Protein AF-A0A7K1SJ80-F1 (afdb_monomer_lite)

Structure (mmCIF, N/CA/C/O backbone):
data_AF-A0A7K1SJ80-F1
#
_entry.id   AF-A0A7K1SJ80-F1
#
loop_
_atom_site.group_PDB
_atom_site.id
_atom_site.type_symbol
_atom_site.label_atom_id
_atom_site.label_alt_id
_atom_site.label_comp_id
_atom_site.label_asym_id
_atom_site.label_entity_id
_atom_site.label_seq_id
_atom_site.pdbx_PDB_ins_code
_atom_site.Cartn_x
_atom_site.Cartn_y
_atom_site.Cartn_z
_atom_site.occupancy
_atom_site.B_iso_or_equiv
_atom_site.auth_seq_id
_atom_site.auth_comp_id
_atom_site.auth_asym_id
_atom_site.auth_atom_id
_atom_site.pdbx_PDB_model_num
ATOM 1 N N . MET A 1 1 ? 45.745 -11.031 -39.906 1.00 36.19 1 MET A N 1
ATOM 2 C CA . MET A 1 1 ? 45.675 -11.726 -38.604 1.00 36.19 1 MET A CA 1
ATOM 3 C C . MET A 1 1 ? 44.737 -10.929 -37.720 1.00 36.19 1 MET A C 1
ATOM 5 O O . MET A 1 1 ? 45.118 -9.885 -37.210 1.00 36.19 1 MET A O 1
ATOM 9 N N . ASP A 1 2 ? 43.495 -11.395 -37.645 1.00 43.12 2 ASP A N 1
ATOM 10 C CA . ASP A 1 2 ? 42.355 -10.750 -37.001 1.00 43.12 2 ASP A CA 1
ATOM 11 C C . ASP A 1 2 ? 42.356 -10.971 -35.489 1.00 43.12 2 ASP A C 1
ATOM 13 O O . ASP A 1 2 ? 42.090 -12.067 -34.989 1.00 43.12 2 ASP A O 1
ATOM 17 N N . THR A 1 3 ? 42.631 -9.914 -34.730 1.00 47.06 3 THR A N 1
ATOM 18 C CA . THR A 1 3 ? 42.460 -9.927 -33.279 1.00 47.06 3 THR A CA 1
ATOM 19 C C . THR A 1 3 ? 41.056 -9.470 -32.915 1.00 47.06 3 THR A C 1
ATOM 21 O O . THR A 1 3 ? 40.798 -8.291 -32.710 1.00 47.06 3 THR A O 1
ATOM 24 N N . LYS A 1 4 ? 40.192 -10.478 -32.780 1.00 48.25 4 LYS A N 1
ATOM 25 C CA . LYS A 1 4 ? 39.233 -10.640 -31.681 1.00 48.25 4 LYS A CA 1
ATOM 26 C C . LYS A 1 4 ? 38.218 -9.505 -31.518 1.00 48.25 4 LYS A C 1
ATOM 28 O O . LYS A 1 4 ? 38.439 -8.524 -30.815 1.00 48.25 4 LYS A O 1
ATOM 33 N N . PHE A 1 5 ? 37.039 -9.774 -32.077 1.00 47.19 5 PHE A N 1
ATOM 34 C CA . PHE A 1 5 ? 35.742 -9.321 -31.584 1.00 47.19 5 PHE A CA 1
ATOM 35 C C . PHE A 1 5 ? 35.726 -9.322 -30.048 1.00 47.19 5 PHE A C 1
ATOM 37 O O . PHE A 1 5 ? 35.548 -10.359 -29.408 1.00 47.19 5 PHE A O 1
ATOM 44 N N . LEU A 1 6 ? 35.924 -8.146 -29.457 1.00 46.47 6 LEU A N 1
ATOM 45 C CA . LEU A 1 6 ? 35.588 -7.886 -28.068 1.00 46.47 6 LEU A CA 1
ATOM 46 C C . LEU A 1 6 ? 34.066 -7.909 -27.978 1.00 46.47 6 LEU A C 1
ATOM 48 O O . LEU A 1 6 ? 33.388 -6.903 -28.193 1.00 46.47 6 LEU A O 1
ATOM 52 N N . SER A 1 7 ? 33.553 -9.107 -27.715 1.00 43.56 7 SER A N 1
ATOM 53 C CA . SER A 1 7 ? 32.203 -9.381 -27.257 1.00 43.56 7 SER A CA 1
ATOM 54 C C . SER A 1 7 ? 31.825 -8.373 -26.177 1.00 43.56 7 SER A C 1
ATOM 56 O O . SER A 1 7 ? 32.174 -8.525 -25.008 1.00 43.56 7 SER A O 1
ATOM 58 N N . ARG A 1 8 ? 31.083 -7.334 -26.573 1.00 43.12 8 ARG A N 1
ATOM 59 C CA . ARG A 1 8 ? 30.289 -6.505 -25.667 1.00 43.12 8 ARG A CA 1
ATOM 60 C C . ARG A 1 8 ? 29.149 -7.373 -25.138 1.00 43.12 8 ARG A C 1
ATOM 62 O O . ARG A 1 8 ? 28.007 -7.240 -25.566 1.00 43.12 8 ARG A O 1
ATOM 69 N N . GLN A 1 9 ? 29.463 -8.303 -24.240 1.00 47.25 9 GLN A N 1
ATOM 70 C CA . GLN A 1 9 ? 28.449 -8.935 -23.413 1.00 47.25 9 GLN A CA 1
ATOM 71 C C . GLN A 1 9 ? 27.932 -7.865 -22.453 1.00 47.25 9 GLN A C 1
ATOM 73 O O . GLN A 1 9 ? 28.593 -7.467 -21.497 1.00 47.25 9 GLN A O 1
ATOM 78 N N . ARG A 1 10 ? 26.751 -7.344 -22.784 1.00 51.41 10 ARG A N 1
ATOM 79 C CA . ARG A 1 10 ? 25.902 -6.574 -21.879 1.00 51.41 10 ARG A CA 1
ATOM 80 C C . ARG A 1 10 ? 25.696 -7.426 -20.615 1.00 51.41 10 ARG A C 1
ATOM 82 O O . ARG A 1 10 ? 25.361 -8.602 -20.764 1.00 51.41 10 ARG A O 1
ATOM 89 N N . PRO A 1 11 ? 25.927 -6.904 -19.401 1.00 45.97 11 PRO A N 1
ATOM 90 C CA . PRO A 1 11 ? 25.811 -7.722 -18.205 1.00 45.97 11 PRO A CA 1
ATOM 91 C C . PRO A 1 11 ? 24.348 -8.171 -18.004 1.00 45.97 11 PRO A C 1
ATOM 93 O O . PRO A 1 11 ? 23.437 -7.364 -18.196 1.00 45.97 11 PRO A O 1
ATOM 96 N N . PRO A 1 12 ? 24.106 -9.431 -17.596 1.00 52.00 12 PRO A N 1
ATOM 97 C CA . PRO A 1 12 ? 22.770 -9.989 -17.346 1.00 52.00 12 PRO A CA 1
ATOM 98 C C . PRO A 1 12 ? 22.092 -9.455 -16.067 1.00 52.00 12 PRO A C 1
ATOM 100 O O . PRO A 1 12 ? 21.074 -9.987 -15.635 1.00 52.00 12 PRO A O 1
ATOM 103 N N . SER A 1 13 ? 22.635 -8.407 -15.446 1.00 53.59 13 SER A N 1
ATOM 104 C CA . SER A 1 13 ? 22.188 -7.886 -14.152 1.00 53.59 13 SER A CA 1
ATOM 105 C C . SER A 1 13 ? 20.805 -7.228 -14.182 1.00 53.59 13 SER A C 1
ATOM 107 O O . SER A 1 13 ? 20.089 -7.314 -13.193 1.00 53.59 13 SER A O 1
ATOM 109 N N . GLN A 1 14 ? 20.390 -6.634 -15.306 1.00 52.97 14 GLN A N 1
ATOM 110 C CA . GLN A 1 14 ? 19.089 -5.947 -15.396 1.00 52.97 14 GLN A CA 1
ATOM 111 C C . GLN A 1 14 ? 17.897 -6.904 -15.253 1.00 52.97 14 GLN A C 1
ATOM 113 O O . GLN A 1 14 ? 16.938 -6.598 -14.561 1.00 52.97 14 GLN A O 1
ATOM 118 N N . HIS A 1 15 ? 17.992 -8.105 -15.826 1.00 53.81 15 HIS A N 1
ATOM 119 C CA . HIS A 1 15 ? 16.876 -9.054 -15.843 1.00 53.81 15 HIS A CA 1
ATOM 120 C C . HIS A 1 15 ? 16.596 -9.685 -14.464 1.00 53.81 15 HIS A C 1
ATOM 122 O O . HIS A 1 15 ? 15.488 -10.156 -14.203 1.00 53.81 15 HIS A O 1
ATOM 128 N N . LEU A 1 16 ? 17.598 -9.742 -13.579 1.00 56.84 16 LEU A N 1
ATOM 129 C CA . LEU A 1 16 ? 17.408 -10.207 -12.202 1.00 56.84 16 LEU A CA 1
ATOM 130 C C . LEU A 1 16 ? 16.758 -9.119 -11.338 1.00 56.84 16 LEU A C 1
ATOM 132 O O . LEU A 1 16 ? 15.829 -9.438 -10.602 1.00 56.84 16 LEU A O 1
ATOM 136 N N . ASP A 1 17 ? 17.187 -7.864 -11.506 1.00 62.50 17 ASP A N 1
ATOM 137 C CA . ASP A 1 17 ? 16.628 -6.684 -10.826 1.00 62.50 17 ASP A CA 1
ATOM 138 C C . ASP A 1 17 ? 15.137 -6.498 -11.163 1.00 62.50 17 ASP A C 1
ATOM 140 O O . ASP A 1 17 ? 14.291 -6.328 -10.284 1.00 62.50 17 ASP A O 1
ATOM 144 N N . ASP A 1 18 ? 14.786 -6.625 -12.443 1.00 63.72 18 ASP A N 1
ATOM 145 C CA . ASP A 1 18 ? 13.406 -6.454 -12.904 1.00 63.72 18 ASP A CA 1
ATOM 146 C C . ASP A 1 18 ? 12.481 -7.560 -12.362 1.00 63.72 18 ASP A C 1
ATOM 148 O O . ASP A 1 18 ? 11.339 -7.304 -11.976 1.00 63.72 18 ASP A O 1
ATOM 152 N N . ARG A 1 19 ? 12.987 -8.797 -12.254 1.00 71.12 19 ARG A N 1
ATOM 153 C CA . ARG A 1 19 ? 12.223 -9.927 -11.704 1.00 71.12 19 ARG A CA 1
ATOM 154 C C . ARG A 1 19 ? 11.962 -9.769 -10.207 1.00 71.12 19 ARG A C 1
ATOM 156 O O . ARG A 1 19 ? 10.887 -10.152 -9.747 1.00 71.12 19 ARG A O 1
ATOM 163 N N . THR A 1 20 ? 12.916 -9.214 -9.461 1.00 78.00 20 THR A N 1
ATOM 164 C CA . THR A 1 20 ? 12.729 -8.915 -8.035 1.00 78.00 20 THR A CA 1
ATOM 165 C C . THR A 1 20 ? 11.717 -7.796 -7.819 1.00 78.00 20 THR A C 1
ATOM 167 O O . THR A 1 20 ? 10.833 -7.950 -6.986 1.00 78.00 20 THR A O 1
ATOM 170 N N . VAL A 1 21 ? 11.740 -6.742 -8.645 1.00 77.88 21 VAL A N 1
ATOM 171 C CA . VAL A 1 21 ? 10.772 -5.635 -8.547 1.00 77.88 21 VAL A CA 1
ATOM 172 C C . VAL A 1 21 ? 9.335 -6.117 -8.760 1.00 77.88 21 VAL A C 1
ATOM 174 O O . VAL A 1 21 ? 8.440 -5.724 -8.017 1.00 77.88 21 VAL A O 1
ATOM 177 N N . VAL A 1 22 ? 9.100 -6.994 -9.742 1.00 80.62 22 VAL A N 1
ATOM 178 C CA . VAL A 1 22 ? 7.757 -7.546 -9.991 1.00 80.62 22 VAL A CA 1
ATOM 179 C C . VAL A 1 22 ? 7.309 -8.470 -8.857 1.00 80.62 22 VAL A C 1
ATOM 181 O O . VAL A 1 22 ? 6.148 -8.420 -8.458 1.00 80.62 22 VAL A O 1
ATOM 184 N N . ALA A 1 23 ? 8.203 -9.306 -8.323 1.00 84.56 23 ALA A N 1
ATOM 185 C CA . ALA A 1 23 ? 7.870 -10.202 -7.215 1.00 84.56 23 ALA A CA 1
ATOM 186 C C . ALA A 1 23 ? 7.500 -9.425 -5.940 1.00 84.56 23 ALA A C 1
ATOM 188 O O . ALA A 1 23 ? 6.470 -9.715 -5.328 1.00 84.56 23 ALA A O 1
ATOM 189 N N . ASP A 1 24 ? 8.294 -8.410 -5.590 1.00 84.12 24 ASP A N 1
ATOM 190 C CA . ASP A 1 24 ? 8.037 -7.540 -4.441 1.00 84.12 24 ASP A CA 1
ATOM 191 C C . ASP A 1 24 ? 6.727 -6.767 -4.623 1.00 84.12 24 ASP A C 1
ATOM 193 O O . ASP A 1 24 ? 5.917 -6.679 -3.700 1.00 84.12 24 ASP A O 1
ATOM 197 N N . TRP A 1 25 ? 6.466 -6.276 -5.838 1.00 86.75 25 TRP A N 1
ATOM 198 C CA . TRP A 1 25 ? 5.211 -5.608 -6.163 1.00 86.75 25 TRP A CA 1
ATOM 199 C C . TRP A 1 25 ? 3.992 -6.513 -5.947 1.00 86.75 25 TRP A C 1
ATOM 201 O O . TRP A 1 25 ? 3.045 -6.106 -5.273 1.00 86.75 25 TRP A O 1
ATOM 211 N N . VAL A 1 26 ? 4.015 -7.748 -6.466 1.00 87.75 26 VAL A N 1
ATOM 212 C CA . VAL A 1 26 ? 2.906 -8.707 -6.303 1.00 87.75 26 VAL A CA 1
ATOM 213 C C . VAL A 1 26 ? 2.668 -9.023 -4.824 1.00 87.75 26 VAL A C 1
ATOM 215 O O . VAL A 1 26 ? 1.518 -9.047 -4.382 1.00 87.75 26 VAL A O 1
ATOM 218 N N . ALA A 1 27 ? 3.733 -9.231 -4.046 1.00 88.00 27 ALA A N 1
ATOM 219 C CA . ALA A 1 27 ? 3.626 -9.514 -2.615 1.00 88.00 27 ALA A CA 1
ATOM 220 C C . ALA A 1 27 ? 3.026 -8.332 -1.829 1.00 88.00 27 ALA A C 1
ATOM 222 O O . ALA A 1 27 ? 2.116 -8.520 -1.010 1.00 88.00 27 ALA A O 1
ATOM 223 N N . SER A 1 28 ? 3.488 -7.108 -2.104 1.00 85.38 28 SER A N 1
ATOM 224 C CA . SER A 1 28 ? 2.956 -5.901 -1.467 1.00 85.38 28 SER A CA 1
ATOM 225 C C . SER A 1 28 ? 1.512 -5.626 -1.880 1.00 85.38 28 SER A C 1
ATOM 227 O O . SER A 1 28 ? 0.718 -5.221 -1.033 1.00 85.38 28 SER A O 1
ATOM 229 N N . LEU A 1 29 ? 1.138 -5.896 -3.134 1.00 88.56 29 LEU A N 1
ATOM 230 C CA . LEU A 1 29 ? -0.232 -5.726 -3.619 1.00 88.56 29 LEU A CA 1
ATOM 231 C C . LEU A 1 29 ? -1.206 -6.731 -2.988 1.00 88.56 29 LEU A C 1
ATOM 233 O O . LEU A 1 29 ? -2.309 -6.347 -2.607 1.00 88.56 29 LEU A O 1
ATOM 237 N N . ALA A 1 30 ? -0.803 -7.995 -2.834 1.00 89.38 30 ALA A N 1
ATOM 238 C CA . ALA A 1 30 ? -1.625 -9.006 -2.166 1.00 89.38 30 ALA A CA 1
ATOM 239 C C . ALA A 1 30 ? -1.910 -8.611 -0.708 1.00 89.38 30 ALA A C 1
ATOM 241 O O . ALA A 1 30 ? -3.064 -8.529 -0.295 1.00 89.38 30 ALA A O 1
ATOM 242 N N . THR A 1 31 ? -0.858 -8.252 0.034 1.00 88.62 31 THR A N 1
ATOM 243 C CA . THR A 1 31 ? -0.977 -7.786 1.427 1.00 88.62 31 THR A CA 1
ATOM 244 C C . THR A 1 31 ? -1.833 -6.517 1.532 1.00 88.62 31 THR A C 1
ATOM 246 O O . THR A 1 31 ? -2.600 -6.344 2.482 1.00 88.62 31 THR A O 1
ATOM 249 N N . PHE A 1 32 ? -1.723 -5.629 0.542 1.00 89.69 32 PHE A N 1
ATOM 250 C CA . PHE A 1 32 ? -2.509 -4.403 0.466 1.00 89.69 32 PHE A CA 1
ATOM 251 C C . PHE A 1 32 ? -3.992 -4.670 0.273 1.00 89.69 32 PHE A C 1
ATOM 253 O O . PHE A 1 32 ? -4.811 -4.033 0.931 1.00 89.69 32 PHE A O 1
ATOM 260 N N . TYR A 1 33 ? -4.346 -5.616 -0.593 1.00 88.56 33 TYR A N 1
ATOM 261 C CA . TYR A 1 33 ? -5.738 -5.967 -0.839 1.00 88.56 33 TYR A CA 1
ATOM 262 C C . TYR A 1 33 ? -6.421 -6.487 0.431 1.00 88.56 33 TYR A C 1
ATOM 264 O O . TYR A 1 33 ? -7.511 -6.030 0.780 1.00 88.56 33 TYR A O 1
ATOM 272 N N . ASP A 1 34 ? -5.744 -7.370 1.167 1.00 87.12 34 ASP A N 1
ATOM 273 C CA . ASP A 1 34 ? -6.240 -7.886 2.446 1.00 87.12 34 ASP A CA 1
ATOM 274 C C . ASP A 1 34 ? -6.396 -6.762 3.479 1.00 87.12 34 ASP A C 1
ATOM 276 O O . ASP A 1 34 ? -7.443 -6.630 4.117 1.00 87.12 34 ASP A O 1
ATOM 280 N N . SER A 1 35 ? -5.379 -5.903 3.595 1.00 84.81 35 SER A N 1
ATOM 281 C CA . SER A 1 35 ? -5.378 -4.761 4.516 1.00 84.81 35 SER A CA 1
ATOM 282 C C . SER A 1 35 ? -6.497 -3.767 4.196 1.00 84.81 35 SER A C 1
ATOM 284 O O . SER A 1 35 ? -7.166 -3.273 5.101 1.00 84.81 35 SER A O 1
ATOM 286 N N . TYR A 1 36 ? -6.743 -3.500 2.911 1.00 87.62 36 TYR A N 1
ATOM 287 C CA . TYR A 1 36 ? -7.781 -2.578 2.453 1.00 87.62 36 TYR A CA 1
ATOM 288 C C . TYR A 1 36 ? -9.168 -3.047 2.887 1.00 87.62 36 TYR A C 1
ATOM 290 O O . TYR A 1 36 ? -9.944 -2.268 3.442 1.00 87.62 36 TYR A O 1
ATOM 298 N N . HIS A 1 37 ? -9.470 -4.332 2.684 1.00 85.50 37 HIS A N 1
ATOM 299 C CA . HIS A 1 37 ? -10.752 -4.906 3.089 1.00 85.50 37 HIS A CA 1
ATOM 300 C C . HIS A 1 37 ? -10.923 -4.943 4.601 1.00 85.50 37 HIS A C 1
ATOM 302 O O . HIS A 1 37 ? -12.022 -4.689 5.085 1.00 85.50 37 HIS A O 1
ATOM 308 N N . GLN A 1 38 ? -9.853 -5.195 5.356 1.00 83.38 38 GLN A N 1
ATOM 309 C CA . GLN A 1 38 ? -9.900 -5.141 6.818 1.00 83.38 38 GLN A CA 1
ATOM 310 C C . GLN A 1 38 ? -10.167 -3.717 7.321 1.00 83.38 38 GLN A C 1
ATOM 312 O O . GLN A 1 38 ? -11.076 -3.522 8.125 1.00 83.38 38 GLN A O 1
ATOM 317 N N . VAL A 1 39 ? -9.467 -2.705 6.790 1.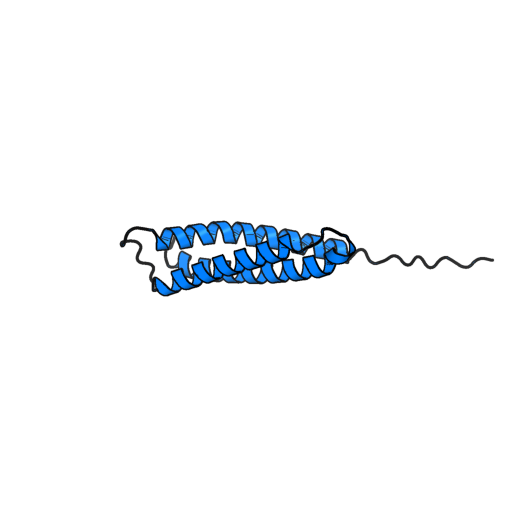00 84.75 39 VAL A N 1
ATOM 318 C CA . VAL A 1 39 ? -9.728 -1.289 7.112 1.00 84.75 39 VAL A CA 1
ATOM 319 C C . VAL A 1 39 ? -11.160 -0.898 6.731 1.00 84.75 39 VAL A C 1
ATOM 321 O O . VAL A 1 39 ? -11.860 -0.253 7.513 1.00 84.75 39 VAL A O 1
ATOM 324 N N . ALA A 1 40 ? -11.635 -1.315 5.554 1.00 84.56 40 ALA A N 1
ATOM 325 C CA . ALA A 1 40 ? -13.002 -1.056 5.118 1.00 84.56 40 ALA A CA 1
ATOM 326 C C . ALA A 1 40 ? -14.033 -1.743 6.026 1.00 84.56 40 ALA A C 1
ATOM 328 O O . ALA A 1 40 ? -15.039 -1.125 6.366 1.00 84.56 40 ALA A O 1
ATOM 329 N N . ALA A 1 41 ? -13.793 -2.983 6.449 1.00 82.00 41 ALA A N 1
ATOM 330 C CA . ALA A 1 41 ? -14.667 -3.698 7.373 1.00 82.00 41 ALA A CA 1
ATOM 331 C C . ALA A 1 41 ? -14.707 -3.027 8.752 1.00 82.00 41 ALA A C 1
ATOM 333 O O . ALA A 1 41 ? -15.788 -2.888 9.314 1.00 82.00 41 ALA A O 1
ATOM 334 N N . CYS A 1 42 ? -13.577 -2.533 9.269 1.00 78.62 42 CYS A N 1
ATOM 335 C CA . CYS A 1 42 ? -13.540 -1.775 10.523 1.00 78.62 42 CYS A CA 1
ATOM 336 C C . CYS A 1 42 ? -14.332 -0.462 10.444 1.00 78.62 42 CYS A C 1
ATOM 338 O O . CYS A 1 42 ? -14.977 -0.086 11.416 1.00 78.62 42 CYS A O 1
ATOM 340 N N . LEU A 1 43 ? -14.319 0.220 9.295 1.00 79.62 43 LEU A N 1
ATOM 341 C CA . LEU A 1 43 ? -15.076 1.461 9.094 1.00 79.62 43 LEU A CA 1
ATOM 342 C C . LEU A 1 43 ? -16.586 1.241 8.894 1.00 79.62 43 LEU A C 1
ATOM 344 O O . LEU A 1 43 ? -17.364 2.142 9.196 1.00 79.62 43 LEU A O 1
ATOM 348 N N . HIS A 1 44 ? -17.004 0.085 8.366 1.00 76.31 44 HIS A N 1
ATOM 349 C CA . HIS A 1 44 ? -18.423 -0.247 8.150 1.00 76.31 44 HIS A CA 1
ATOM 350 C C . HIS A 1 44 ? -19.024 -1.154 9.239 1.00 76.31 44 HIS A C 1
ATOM 352 O O . HIS A 1 44 ? -20.232 -1.385 9.235 1.00 76.31 44 HIS A O 1
ATOM 358 N N . GLY A 1 45 ? -18.198 -1.711 10.127 1.00 65.81 45 GLY A N 1
ATOM 359 C CA . GLY A 1 45 ? -18.610 -2.620 11.192 1.00 65.81 45 GLY A CA 1
ATOM 360 C C . GLY A 1 45 ? -19.416 -1.930 12.293 1.00 65.81 45 GLY A C 1
ATOM 361 O O . GLY A 1 45 ? -19.317 -0.723 12.501 1.00 65.81 45 GLY A O 1
ATOM 362 N N . GLU A 1 46 ? -20.229 -2.719 13.000 1.00 53.25 46 GLU A N 1
ATOM 363 C CA . GLU A 1 46 ? -21.068 -2.255 14.109 1.00 53.25 46 GLU A CA 1
ATOM 364 C C . GLU A 1 46 ? -20.261 -1.532 15.210 1.00 53.25 46 GLU A C 1
ATOM 366 O O . GLU A 1 46 ? -19.095 -1.871 15.435 1.00 53.25 46 GLU A O 1
ATOM 371 N N . PRO A 1 47 ? -20.883 -0.589 15.954 1.00 47.72 47 PRO A N 1
ATOM 372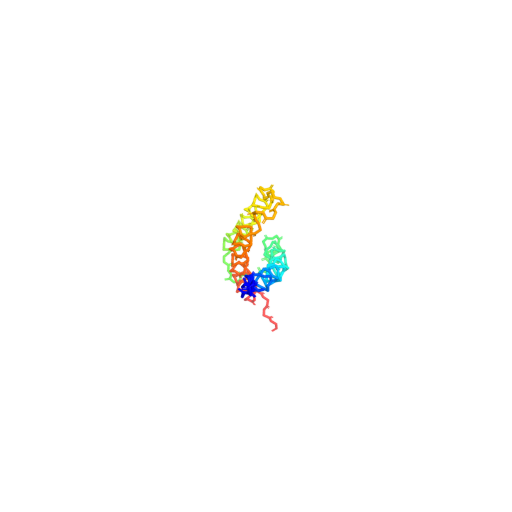 C CA . PRO A 1 47 ? -20.240 0.308 16.932 1.00 47.72 47 PRO A CA 1
ATOM 373 C C . PRO A 1 47 ? -19.633 -0.372 18.185 1.00 47.72 47 PRO A C 1
ATOM 375 O O . PRO A 1 47 ? -19.469 0.265 19.222 1.00 47.72 47 PRO A O 1
ATOM 378 N N . GLY A 1 48 ? -19.301 -1.664 18.117 1.00 50.06 48 GLY A N 1
ATOM 379 C CA . GLY A 1 48 ? -18.692 -2.454 19.189 1.00 50.06 48 GLY A CA 1
ATOM 380 C C . GLY A 1 48 ? -17.241 -2.875 18.941 1.00 50.06 48 GLY A C 1
ATOM 381 O O . GLY A 1 48 ? -16.576 -3.294 19.889 1.00 50.06 48 GLY A O 1
ATOM 382 N N . ILE A 1 49 ? -16.716 -2.746 17.716 1.00 55.12 49 ILE A N 1
ATOM 383 C CA . ILE A 1 49 ? -15.278 -2.917 17.475 1.00 55.12 49 ILE A CA 1
ATOM 384 C C . ILE A 1 49 ? -14.615 -1.594 17.854 1.00 55.12 49 ILE A C 1
ATOM 386 O O . ILE A 1 49 ? -14.450 -0.700 17.027 1.00 55.12 49 ILE A O 1
ATOM 390 N N . ASN A 1 50 ? -14.292 -1.456 19.141 1.00 52.69 50 ASN A N 1
ATOM 391 C CA . ASN A 1 50 ? -13.460 -0.376 19.662 1.00 52.69 50 ASN A CA 1
ATOM 392 C C . ASN A 1 50 ? -12.057 -0.530 19.065 1.00 52.69 50 ASN A C 1
ATOM 394 O O . ASN A 1 50 ? -11.135 -1.058 19.680 1.00 52.69 50 ASN A O 1
ATOM 398 N N . SER A 1 51 ? -11.918 -0.063 17.828 1.00 56.12 51 SER A N 1
ATOM 399 C CA . SER A 1 51 ? -10.678 0.484 17.320 1.00 56.12 51 SER A CA 1
ATOM 400 C C . SER A 1 51 ? -10.159 1.408 18.395 1.00 56.12 51 SER A C 1
ATOM 402 O O . SER A 1 51 ? -10.713 2.480 18.601 1.00 56.12 51 SER A O 1
ATOM 404 N N . GLY A 1 52 ? -9.106 1.003 19.106 1.00 59.72 52 GLY A N 1
ATOM 405 C CA . GLY A 1 52 ? -8.393 1.889 20.029 1.00 59.72 52 GLY A CA 1
ATOM 406 C C . GLY A 1 52 ? -7.888 3.173 19.350 1.00 59.72 52 GLY A C 1
ATOM 407 O O . GLY A 1 52 ? -7.352 4.050 20.021 1.00 59.72 52 GLY A O 1
ATOM 408 N N . TYR A 1 53 ? -8.082 3.296 18.032 1.00 63.66 53 TYR A N 1
ATOM 409 C CA . TYR A 1 53 ? -7.796 4.448 17.204 1.00 63.66 53 TYR A CA 1
ATOM 410 C C . TYR A 1 53 ? -9.045 5.250 16.821 1.00 63.66 53 TYR A C 1
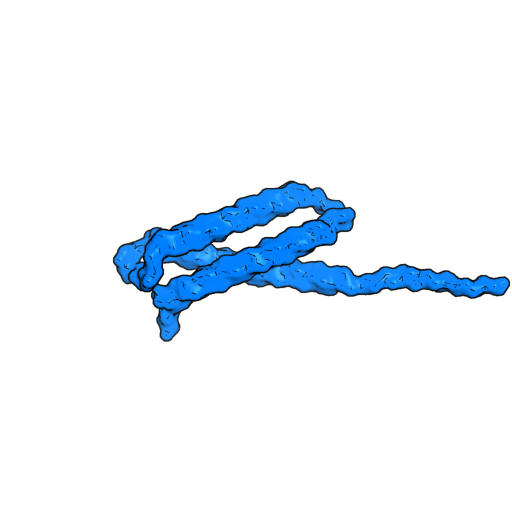ATOM 412 O O . TYR A 1 53 ? -10.097 4.664 16.539 1.00 63.66 53 TYR A O 1
ATOM 420 N N . PRO A 1 54 ? -8.910 6.586 16.709 1.00 71.19 54 PRO A N 1
ATOM 421 C CA . PRO A 1 54 ? -9.967 7.444 16.196 1.00 71.19 54 PRO A CA 1
ATOM 422 C C . PRO A 1 54 ? -10.419 6.979 14.800 1.00 71.19 54 PRO A C 1
ATOM 424 O O . PRO A 1 54 ? -9.559 6.691 13.955 1.00 71.19 54 PRO A O 1
ATOM 427 N N . PRO A 1 55 ? -11.733 6.905 14.520 1.00 73.88 55 PRO A N 1
ATOM 428 C CA . PRO A 1 55 ? -12.254 6.524 13.205 1.00 73.88 55 PRO A CA 1
ATOM 429 C C . PRO A 1 55 ? -11.720 7.422 12.077 1.00 73.88 55 PRO A C 1
ATOM 431 O O . PRO A 1 55 ? -11.570 6.972 10.941 1.00 73.88 55 PRO A O 1
ATOM 434 N N . GLU A 1 56 ? -11.340 8.661 12.392 1.00 82.31 56 GLU A N 1
ATOM 435 C CA . GLU A 1 56 ? -10.683 9.597 11.481 1.00 82.31 56 GLU A CA 1
ATOM 436 C C . GLU A 1 56 ? -9.338 9.063 10.966 1.00 82.31 56 GLU A C 1
ATOM 438 O O . GLU A 1 56 ? -9.005 9.264 9.799 1.00 82.31 56 GLU A O 1
ATOM 443 N N . THR A 1 57 ? -8.578 8.345 11.799 1.00 83.62 57 THR A N 1
ATOM 444 C CA . THR A 1 57 ? -7.276 7.768 11.427 1.00 83.62 57 THR A CA 1
ATOM 445 C C . THR A 1 57 ? -7.447 6.620 10.435 1.00 83.62 57 THR A C 1
ATOM 447 O O . THR A 1 57 ? -6.748 6.568 9.423 1.00 83.62 57 THR A O 1
ATOM 450 N N . LEU A 1 58 ? -8.411 5.726 10.677 1.00 83.75 58 LEU A N 1
ATOM 451 C CA . LEU A 1 58 ? -8.739 4.642 9.745 1.00 83.75 58 LEU A CA 1
ATOM 452 C C . LEU A 1 58 ? -9.306 5.187 8.429 1.00 83.75 58 LEU A C 1
ATOM 454 O O . LEU A 1 58 ? -8.973 4.689 7.354 1.00 83.75 58 LEU A O 1
ATOM 458 N N . MET A 1 59 ? -10.114 6.248 8.494 1.00 86.69 59 MET A N 1
ATOM 459 C CA . MET A 1 59 ? -10.651 6.914 7.310 1.00 86.69 59 MET A CA 1
ATOM 460 C C . MET A 1 59 ? -9.549 7.606 6.493 1.00 86.69 59 MET A C 1
ATOM 462 O O . MET A 1 59 ? -9.528 7.479 5.269 1.00 86.69 59 MET A O 1
ATOM 466 N N . ALA A 1 60 ? -8.593 8.273 7.146 1.00 89.25 60 ALA A N 1
ATOM 467 C CA . ALA A 1 60 ? -7.430 8.871 6.489 1.00 89.25 60 ALA A CA 1
ATOM 468 C C . ALA A 1 60 ? -6.524 7.817 5.828 1.00 89.25 60 ALA A C 1
ATOM 470 O O . ALA A 1 60 ? -6.053 8.022 4.703 1.00 89.25 60 ALA A O 1
ATOM 471 N N . LEU A 1 61 ? -6.319 6.672 6.490 1.00 89.19 61 LEU A N 1
ATOM 472 C CA . LEU A 1 61 ? -5.596 5.544 5.906 1.00 89.19 61 LEU A CA 1
ATOM 473 C C . LEU A 1 61 ? -6.328 5.014 4.669 1.00 89.19 61 LEU A C 1
ATOM 475 O O . LEU A 1 61 ? -5.717 4.901 3.609 1.00 89.19 61 LEU A O 1
ATOM 479 N N . ARG A 1 62 ? -7.641 4.769 4.761 1.00 89.12 62 ARG A N 1
ATOM 480 C CA . ARG A 1 62 ? -8.452 4.320 3.620 1.00 89.12 62 ARG A CA 1
ATOM 481 C C . ARG A 1 62 ? -8.353 5.277 2.432 1.00 89.12 62 ARG A C 1
ATOM 483 O O . ARG A 1 62 ? -8.122 4.825 1.317 1.00 89.12 62 ARG A O 1
ATOM 490 N N . MET A 1 63 ? -8.474 6.582 2.665 1.00 91.31 63 MET A N 1
ATOM 491 C CA . MET A 1 63 ? -8.336 7.600 1.614 1.00 91.31 63 MET A CA 1
ATOM 492 C C . MET A 1 63 ? -6.955 7.546 0.946 1.00 91.31 63 MET A C 1
ATOM 494 O O . MET A 1 63 ? -6.846 7.673 -0.271 1.00 91.31 63 MET A O 1
ATOM 498 N N . SER A 1 64 ? -5.899 7.321 1.733 1.00 91.62 64 SER A N 1
ATOM 499 C CA . SER A 1 64 ? -4.528 7.193 1.222 1.00 91.62 64 SER A CA 1
ATOM 500 C C . SER A 1 64 ? -4.340 5.913 0.398 1.00 91.62 64 SER A C 1
ATOM 502 O O . SER A 1 64 ? -3.691 5.942 -0.645 1.00 91.62 64 SER A O 1
ATOM 504 N N . MET A 1 65 ? -4.959 4.806 0.820 1.00 91.00 65 MET A N 1
ATOM 505 C CA . MET A 1 65 ? -5.004 3.553 0.058 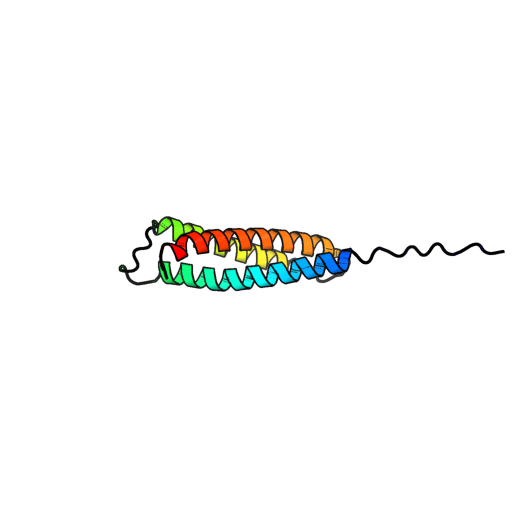1.00 91.00 65 MET A CA 1
ATOM 506 C C . MET A 1 65 ? -5.748 3.723 -1.276 1.00 91.00 65 MET A C 1
ATOM 508 O O . MET A 1 65 ? -5.257 3.288 -2.316 1.00 91.00 65 MET A O 1
ATOM 512 N N . GLU A 1 66 ? -6.899 4.397 -1.279 1.00 91.81 66 GLU A N 1
ATOM 513 C CA . GLU A 1 66 ? -7.667 4.669 -2.503 1.00 91.81 66 GLU A CA 1
ATOM 514 C C . GLU A 1 66 ? -6.907 5.590 -3.468 1.00 91.81 66 GLU A C 1
ATOM 516 O O . GLU A 1 66 ? -6.899 5.343 -4.676 1.00 91.81 66 GLU A O 1
ATOM 521 N N . ALA A 1 67 ? -6.215 6.608 -2.950 1.00 92.00 67 ALA A N 1
ATOM 522 C CA . ALA A 1 67 ? -5.385 7.499 -3.757 1.00 92.00 67 ALA A CA 1
ATOM 523 C C . ALA A 1 67 ? -4.216 6.757 -4.429 1.00 92.00 67 ALA A C 1
ATOM 525 O O . ALA A 1 67 ? -3.977 6.947 -5.623 1.00 92.00 67 ALA A O 1
ATOM 526 N N . GLU A 1 68 ? -3.519 5.880 -3.700 1.00 91.44 68 GLU A N 1
ATOM 527 C CA . GLU A 1 68 ? -2.422 5.084 -4.266 1.00 91.44 68 GLU A CA 1
ATOM 528 C C . GLU A 1 68 ? -2.926 4.133 -5.363 1.00 91.44 68 GLU A C 1
ATOM 530 O O . GLU A 1 68 ? -2.306 4.042 -6.421 1.00 91.44 68 GLU A O 1
ATOM 535 N N . LEU A 1 69 ? -4.089 3.493 -5.175 1.00 89.12 69 LEU A N 1
ATOM 536 C CA . LEU A 1 69 ? -4.714 2.675 -6.222 1.00 89.12 69 LEU A CA 1
ATOM 537 C C . LEU A 1 69 ? -5.023 3.490 -7.482 1.00 89.12 69 LEU A C 1
ATOM 539 O O . LEU A 1 69 ? -4.742 3.038 -8.591 1.00 89.12 69 LEU A O 1
ATOM 543 N N . GLN A 1 70 ? -5.583 4.693 -7.331 1.0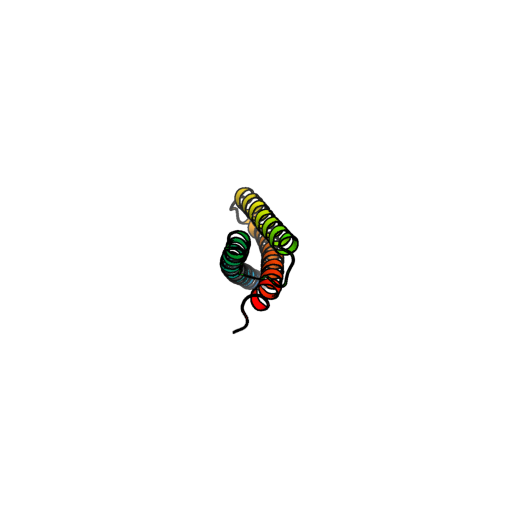0 90.06 70 GLN A N 1
ATOM 544 C CA . GLN A 1 70 ? -5.880 5.565 -8.470 1.00 90.06 70 GLN A CA 1
ATOM 545 C C . GLN A 1 70 ? -4.616 5.963 -9.236 1.00 90.06 70 GLN A C 1
ATOM 547 O O . GLN A 1 70 ? -4.621 5.933 -10.468 1.00 90.06 70 GLN A O 1
ATOM 552 N N . LEU A 1 71 ? -3.539 6.311 -8.528 1.00 88.38 71 LEU A N 1
ATOM 553 C CA . LEU A 1 71 ? -2.249 6.624 -9.147 1.00 88.38 71 LEU A CA 1
ATOM 554 C C . LEU A 1 71 ? -1.690 5.413 -9.896 1.00 88.38 71 LEU A C 1
ATOM 556 O O . LEU A 1 71 ? -1.287 5.541 -11.049 1.00 88.38 71 LEU A O 1
ATOM 560 N N . LEU A 1 72 ? -1.749 4.235 -9.277 1.00 87.19 72 LEU A N 1
ATOM 561 C CA . LEU A 1 72 ? -1.272 2.987 -9.860 1.00 87.19 72 LEU A CA 1
ATOM 562 C C . LEU A 1 72 ? -2.038 2.638 -11.148 1.00 87.19 72 LEU A C 1
ATOM 564 O O . LEU A 1 72 ? -1.416 2.314 -12.158 1.00 87.19 72 LEU A O 1
ATOM 568 N N . PHE A 1 73 ? -3.368 2.781 -11.170 1.00 85.19 73 PHE A N 1
ATOM 569 C CA . PHE A 1 73 ? -4.156 2.601 -12.396 1.00 85.19 73 PHE A CA 1
ATOM 570 C C . PHE A 1 73 ? -3.788 3.613 -13.483 1.00 85.19 73 PHE A C 1
ATOM 572 O O . PHE A 1 73 ? -3.587 3.224 -14.631 1.00 85.19 73 PHE A O 1
ATOM 579 N N . GLN A 1 74 ? -3.641 4.895 -13.132 1.00 85.81 74 GLN A N 1
ATOM 580 C CA . GLN A 1 74 ? -3.245 5.924 -14.098 1.00 85.81 74 GLN A CA 1
ATOM 581 C C . GLN A 1 74 ? -1.860 5.660 -14.696 1.00 85.81 74 GLN A C 1
ATOM 583 O O . GLN A 1 74 ? -1.655 5.882 -15.891 1.00 85.81 74 GLN A O 1
ATOM 588 N N . ASP A 1 75 ? -0.907 5.206 -13.884 1.00 83.81 75 ASP A N 1
ATOM 589 C CA . ASP A 1 75 ? 0.452 4.925 -14.334 1.00 83.81 75 ASP A CA 1
ATOM 590 C C . ASP A 1 75 ? 0.552 3.633 -15.156 1.00 83.81 75 ASP A C 1
ATOM 592 O O . ASP A 1 75 ? 1.362 3.579 -16.086 1.00 83.81 75 ASP A O 1
ATOM 596 N N . MET A 1 76 ? -0.296 2.634 -14.885 1.00 78.62 76 MET A N 1
ATOM 597 C CA . MET A 1 76 ? -0.393 1.420 -15.703 1.00 78.62 76 MET A CA 1
ATOM 598 C C . MET A 1 76 ? -1.089 1.676 -17.048 1.00 78.62 76 MET A C 1
ATOM 600 O O . MET A 1 76 ? -0.563 1.255 -18.078 1.00 78.62 76 MET A O 1
ATOM 604 N N . ASP A 1 77 ? -2.200 2.422 -17.072 1.00 76.75 77 ASP A N 1
ATOM 605 C CA . ASP A 1 77 ? -2.935 2.744 -18.310 1.00 76.75 77 ASP A CA 1
ATOM 606 C C . ASP A 1 77 ? -2.121 3.624 -19.269 1.00 76.75 77 ASP A C 1
ATOM 608 O O . ASP A 1 77 ? -2.267 3.549 -20.490 1.00 76.75 77 ASP A O 1
ATOM 612 N N . ARG A 1 78 ? -1.238 4.473 -18.731 1.00 69.69 78 ARG A N 1
ATOM 613 C CA . ARG A 1 78 ? -0.397 5.385 -19.523 1.00 69.69 78 ARG A CA 1
ATOM 614 C C . ARG A 1 78 ? 0.909 4.761 -20.009 1.00 69.69 78 ARG A C 1
ATOM 616 O O . ARG A 1 78 ? 1.667 5.451 -20.690 1.00 69.69 78 ARG A O 1
ATOM 623 N N . SER A 1 79 ? 1.207 3.507 -19.665 1.00 62.56 79 SER A N 1
ATOM 624 C CA . SER A 1 79 ? 2.468 2.864 -20.040 1.00 62.56 79 SER A CA 1
ATOM 625 C C . SER A 1 79 ? 2.351 2.156 -21.402 1.00 62.56 79 SER A C 1
ATOM 627 O O . SER A 1 79 ? 1.741 1.083 -21.491 1.00 62.56 79 SER A O 1
ATOM 629 N N . PRO A 1 80 ? 2.926 2.698 -22.498 1.00 58.97 80 PRO A N 1
ATOM 630 C CA . PRO A 1 80 ? 3.010 1.956 -23.749 1.00 58.97 80 PRO A CA 1
ATOM 631 C C . PRO A 1 80 ? 3.898 0.728 -23.526 1.00 58.97 80 PRO A C 1
ATOM 633 O O . PRO A 1 80 ? 5.062 0.867 -23.153 1.00 58.97 80 PRO A O 1
ATOM 636 N N . HIS A 1 81 ? 3.357 -0.469 -23.772 1.00 60.38 81 HIS A N 1
ATOM 637 C CA . HIS A 1 81 ? 4.006 -1.774 -23.560 1.00 60.38 81 HIS A CA 1
ATOM 638 C C . HIS A 1 81 ? 5.123 -2.052 -24.587 1.00 60.38 81 HIS A C 1
ATOM 640 O O . HIS A 1 81 ? 5.144 -3.066 -25.279 1.00 60.38 81 HIS A O 1
ATOM 646 N N . THR A 1 82 ? 6.041 -1.106 -24.742 1.00 58.94 82 THR A N 1
ATOM 647 C CA . THR A 1 82 ? 7.170 -1.180 -25.666 1.00 58.94 82 THR A CA 1
ATOM 648 C C . THR A 1 82 ? 8.459 -1.297 -24.861 1.00 58.94 82 THR A C 1
ATOM 650 O O . THR A 1 82 ? 8.615 -0.647 -23.828 1.00 58.94 82 THR A O 1
ATOM 653 N N . SER A 1 83 ? 9.408 -2.102 -25.341 1.00 58.12 83 SER A N 1
ATOM 654 C CA . SER A 1 83 ? 10.656 -2.421 -24.625 1.00 58.12 83 SER A CA 1
ATOM 655 C C . SER A 1 83 ? 11.525 -1.199 -24.284 1.00 58.12 83 SER A C 1
ATOM 657 O O . SER A 1 83 ? 12.351 -1.246 -23.377 1.00 58.12 83 SER A O 1
ATOM 659 N N . ALA A 1 84 ? 11.317 -0.062 -24.959 1.00 60.81 84 ALA A N 1
ATOM 660 C CA . ALA A 1 84 ? 11.972 1.208 -24.640 1.00 60.81 84 ALA A CA 1
ATOM 661 C C . ALA A 1 84 ? 11.502 1.830 -23.305 1.00 60.81 84 ALA A C 1
ATOM 663 O O . ALA A 1 84 ? 12.202 2.677 -22.747 1.00 60.81 84 ALA A O 1
ATOM 664 N N . HIS A 1 85 ? 10.349 1.405 -22.779 1.00 62.25 85 HIS A N 1
ATOM 665 C CA . HIS A 1 85 ? 9.717 1.957 -21.577 1.00 62.25 85 HIS A CA 1
ATOM 666 C C . HIS A 1 85 ? 9.759 1.017 -20.359 1.00 62.25 85 HIS A C 1
ATOM 668 O O . HIS A 1 85 ? 9.288 1.396 -19.290 1.00 62.25 85 HIS A O 1
ATOM 674 N N . GLU A 1 86 ? 10.389 -0.157 -20.464 1.00 68.94 86 GLU A N 1
ATOM 675 C CA . GLU A 1 86 ? 10.484 -1.126 -19.357 1.00 68.94 86 GLU A CA 1
ATOM 676 C C . GLU A 1 86 ? 11.220 -0.555 -18.139 1.00 68.94 86 GLU A C 1
ATOM 678 O O . GLU A 1 86 ? 10.752 -0.661 -17.011 1.00 68.94 86 GLU A O 1
ATOM 683 N N . LYS A 1 87 ? 12.337 0.148 -18.352 1.00 70.44 87 LYS A N 1
ATOM 684 C CA . LYS A 1 87 ? 13.116 0.739 -17.254 1.00 70.44 87 LYS A CA 1
ATOM 685 C C . LYS A 1 87 ? 12.358 1.829 -16.470 1.00 70.44 87 LYS A C 1
ATOM 687 O O . LYS A 1 87 ? 12.343 1.750 -15.240 1.00 70.44 87 LYS A O 1
ATOM 692 N N . PRO A 1 88 ? 11.744 2.852 -17.105 1.00 78.12 88 PRO A N 1
ATOM 693 C CA . PRO A 1 88 ? 10.940 3.829 -16.369 1.00 78.12 88 PRO A CA 1
ATOM 694 C C . PRO A 1 88 ? 9.683 3.202 -15.753 1.00 78.12 88 PRO A C 1
ATOM 696 O O . PRO A 1 88 ? 9.271 3.628 -14.677 1.00 78.12 88 PRO A O 1
ATOM 699 N N . PHE A 1 89 ? 9.108 2.171 -16.378 1.00 79.19 89 PHE A N 1
ATOM 700 C CA . PHE A 1 89 ? 8.003 1.413 -15.796 1.00 79.19 89 PHE A CA 1
ATOM 701 C C . PHE A 1 89 ? 8.424 0.686 -14.511 1.00 79.19 89 PHE A C 1
ATOM 703 O O . PHE A 1 89 ? 7.783 0.867 -13.481 1.00 79.19 89 PHE A O 1
ATOM 710 N N . ASN A 1 90 ? 9.552 -0.031 -14.512 1.00 79.25 90 ASN A N 1
ATOM 711 C CA . ASN A 1 90 ? 10.050 -0.734 -13.324 1.00 79.25 90 ASN A CA 1
ATOM 712 C C . ASN A 1 90 ? 10.425 0.232 -12.190 1.00 79.25 90 ASN A C 1
ATOM 714 O O . ASN A 1 90 ? 10.207 -0.071 -11.020 1.00 79.25 90 ASN A O 1
ATOM 718 N N . GLN A 1 91 ? 10.923 1.432 -12.507 1.00 82.94 91 GLN A N 1
ATOM 719 C CA . GLN A 1 91 ? 11.157 2.473 -11.498 1.00 82.94 91 GLN A CA 1
ATOM 720 C C . GLN A 1 91 ? 9.856 2.979 -10.860 1.00 82.94 91 GLN A C 1
ATOM 722 O O . GLN A 1 91 ? 9.800 3.158 -9.638 1.00 82.94 91 GLN A O 1
ATOM 727 N N . LYS A 1 92 ? 8.803 3.186 -11.661 1.00 84.69 92 LYS A N 1
ATOM 728 C CA . LYS A 1 92 ? 7.471 3.519 -11.138 1.00 84.69 92 LYS A CA 1
ATOM 729 C C . LYS A 1 92 ? 6.921 2.379 -10.288 1.00 84.69 92 LYS A C 1
ATOM 731 O O . LYS A 1 92 ? 6.493 2.617 -9.164 1.00 84.69 92 LYS A O 1
ATOM 736 N N . LEU A 1 93 ? 7.031 1.141 -10.766 1.00 84.69 93 LEU A N 1
ATOM 737 C CA . LEU A 1 93 ? 6.572 -0.050 -10.056 1.00 84.69 93 LEU A CA 1
ATOM 738 C C . LEU A 1 93 ? 7.261 -0.206 -8.695 1.00 84.69 93 LEU A C 1
ATOM 740 O O . LEU A 1 93 ? 6.597 -0.433 -7.687 1.00 84.69 93 LEU A O 1
ATOM 744 N N . ALA A 1 94 ? 8.576 0.006 -8.632 1.00 85.56 94 ALA A N 1
ATOM 745 C CA . ALA A 1 94 ? 9.324 0.008 -7.377 1.00 85.56 94 ALA A CA 1
ATOM 746 C C . ALA A 1 94 ? 8.878 1.137 -6.427 1.00 85.56 94 ALA A C 1
ATOM 748 O O . ALA A 1 94 ? 8.860 0.953 -5.210 1.00 85.56 94 ALA A O 1
ATOM 749 N N . THR A 1 95 ? 8.499 2.300 -6.966 1.00 88.62 95 THR A N 1
ATOM 750 C CA . THR A 1 95 ? 7.977 3.425 -6.170 1.00 88.62 95 THR A CA 1
ATOM 751 C C . THR A 1 95 ? 6.616 3.079 -5.568 1.00 88.62 95 THR A C 1
ATOM 753 O O . THR A 1 95 ? 6.459 3.167 -4.351 1.00 88.62 95 THR A O 1
ATOM 756 N N . HIS A 1 96 ? 5.684 2.573 -6.378 1.00 89.62 96 HIS A N 1
ATOM 757 C CA . HIS A 1 96 ? 4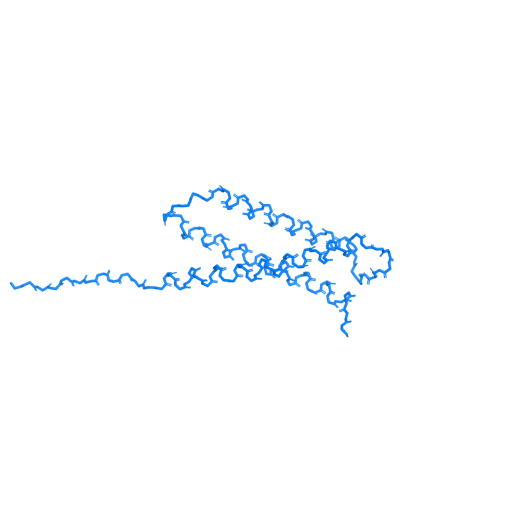.390 2.084 -5.896 1.00 89.62 96 HIS A CA 1
ATOM 758 C C . HIS A 1 96 ? 4.549 0.960 -4.873 1.00 89.62 96 HIS A C 1
ATOM 760 O O . HIS A 1 96 ? 3.905 0.964 -3.832 1.00 89.62 96 HIS A O 1
ATOM 766 N N . THR A 1 97 ? 5.471 0.025 -5.103 1.00 88.44 97 THR A N 1
ATOM 767 C CA . THR A 1 97 ? 5.751 -1.071 -4.162 1.00 88.44 97 THR A CA 1
ATOM 768 C C . THR A 1 97 ? 6.158 -0.544 -2.786 1.00 88.44 97 THR A C 1
ATOM 770 O O . THR A 1 97 ? 5.693 -1.054 -1.764 1.00 88.44 97 THR A O 1
ATOM 773 N N . LYS A 1 98 ? 6.973 0.519 -2.726 1.00 89.06 98 LYS A N 1
ATOM 774 C CA . LYS A 1 98 ? 7.328 1.174 -1.457 1.00 89.06 98 LYS A CA 1
ATOM 775 C C . LYS A 1 98 ? 6.115 1.812 -0.786 1.00 89.06 98 LYS A C 1
ATOM 777 O O . LYS A 1 98 ? 5.952 1.642 0.420 1.00 89.06 98 LYS A O 1
ATOM 782 N N . HIS A 1 99 ? 5.267 2.509 -1.542 1.00 90.06 99 HIS A N 1
ATOM 783 C CA . HIS A 1 99 ? 4.047 3.113 -1.001 1.00 90.06 99 HIS A CA 1
ATOM 784 C C . HIS A 1 99 ? 3.069 2.060 -0.477 1.00 90.06 99 HIS A C 1
ATOM 786 O O . HIS A 1 99 ? 2.641 2.160 0.669 1.00 90.06 99 HIS A O 1
ATOM 792 N N . LEU A 1 100 ? 2.793 1.011 -1.256 1.00 88.81 100 LEU A N 1
ATOM 793 C CA . LEU A 1 100 ? 1.962 -0.120 -0.838 1.00 88.81 100 LEU A CA 1
ATOM 794 C C . LEU A 1 100 ? 2.506 -0.749 0.446 1.00 88.81 100 LEU A C 1
ATOM 796 O O . LEU A 1 100 ? 1.761 -0.956 1.395 1.00 88.81 100 LEU A O 1
ATOM 800 N N . THR A 1 101 ? 3.818 -0.979 0.523 1.00 89.31 101 THR A N 1
ATOM 801 C CA . THR A 1 101 ? 4.454 -1.542 1.724 1.00 89.31 101 THR A CA 1
ATOM 802 C C . THR A 1 101 ? 4.275 -0.639 2.944 1.00 89.31 101 THR A C 1
ATOM 804 O O . THR A 1 101 ? 3.960 -1.130 4.025 1.00 89.31 101 THR A O 1
ATOM 807 N N . HIS A 1 102 ? 4.435 0.676 2.782 1.00 91.12 102 HIS A N 1
ATOM 808 C CA . HIS A 1 102 ? 4.222 1.633 3.866 1.00 91.12 102 HIS A CA 1
ATOM 809 C C . HIS A 1 102 ? 2.758 1.652 4.332 1.00 91.12 102 HIS A C 1
ATOM 811 O O . HIS A 1 102 ? 2.500 1.591 5.533 1.00 91.12 102 HIS A O 1
ATOM 817 N N . LEU A 1 103 ? 1.803 1.654 3.400 1.00 91.06 103 LEU A N 1
ATOM 818 C CA . LEU A 1 103 ? 0.372 1.598 3.714 1.00 91.06 103 LEU A CA 1
ATOM 819 C C . LEU A 1 103 ? -0.004 0.284 4.410 1.00 91.06 103 LEU A C 1
ATOM 821 O O . LEU A 1 103 ? -0.763 0.302 5.374 1.00 91.06 103 LEU A O 1
ATOM 825 N N . ASN A 1 104 ? 0.586 -0.840 3.998 1.00 88.81 104 ASN A N 1
ATOM 826 C CA . ASN A 1 104 ? 0.390 -2.139 4.646 1.00 88.81 104 ASN A CA 1
ATOM 827 C C . ASN A 1 104 ? 0.912 -2.146 6.081 1.00 88.81 104 ASN A C 1
ATOM 829 O O . ASN A 1 104 ? 0.261 -2.678 6.973 1.00 88.81 104 ASN A O 1
ATOM 833 N N . GLN A 1 105 ? 2.079 -1.544 6.324 1.00 89.00 105 GLN A N 1
ATOM 834 C CA . GLN A 1 105 ? 2.631 -1.418 7.673 1.00 89.00 105 GLN A CA 1
ATOM 835 C C . GLN A 1 105 ? 1.742 -0.546 8.561 1.00 89.00 105 GLN A C 1
ATOM 837 O O . GLN A 1 105 ? 1.487 -0.907 9.707 1.00 89.00 105 GLN A O 1
ATOM 842 N N . GLN A 1 106 ? 1.236 0.570 8.031 1.00 87.88 106 GLN A N 1
ATOM 843 C CA . GLN A 1 106 ? 0.285 1.416 8.751 1.00 87.88 106 GLN A CA 1
ATOM 844 C C . GLN A 1 106 ? -1.011 0.664 9.064 1.00 87.88 106 GLN A C 1
ATOM 846 O O . GLN A 1 106 ? -1.467 0.694 10.204 1.00 87.88 106 GLN A O 1
ATOM 851 N N . ALA A 1 107 ? -1.567 -0.057 8.089 1.00 86.06 107 ALA A N 1
ATOM 852 C CA . ALA A 1 107 ? -2.749 -0.884 8.294 1.00 86.06 107 ALA A CA 1
ATOM 853 C C . ALA A 1 107 ? -2.503 -1.951 9.365 1.00 86.06 107 ALA A C 1
ATOM 855 O O . ALA A 1 107 ? -3.295 -2.074 10.289 1.00 86.06 107 ALA A O 1
ATOM 856 N N . PHE A 1 108 ? -1.376 -2.661 9.302 1.00 85.62 108 PHE A N 1
ATOM 857 C CA . PHE A 1 108 ? -1.007 -3.664 10.296 1.00 85.62 108 PHE A CA 1
ATOM 858 C C . PHE A 1 108 ? -0.930 -3.079 11.709 1.00 85.62 108 PHE A C 1
ATOM 860 O O . PHE A 1 108 ? -1.517 -3.649 12.621 1.00 85.62 108 PHE A O 1
ATOM 867 N N . LEU A 1 109 ? -0.259 -1.939 11.900 1.00 85.25 109 LEU A N 1
ATOM 868 C CA . LEU A 1 109 ? -0.156 -1.302 13.218 1.00 85.25 109 LEU A CA 1
ATOM 869 C C . LEU A 1 109 ? -1.533 -0.939 13.785 1.00 85.25 109 LEU A C 1
ATOM 871 O O . LEU A 1 109 ? -1.807 -1.207 14.948 1.00 85.25 109 LEU A O 1
ATOM 875 N N . LEU A 1 110 ? -2.417 -0.389 12.952 1.00 80.50 110 LEU A N 1
ATOM 876 C CA . LEU A 1 110 ? -3.759 -0.007 13.388 1.00 80.50 110 LEU A CA 1
ATOM 877 C C . LEU A 1 110 ? -4.666 -1.223 13.633 1.00 80.50 110 LEU A C 1
ATOM 879 O O . LEU A 1 110 ? -5.492 -1.192 14.540 1.00 80.50 110 LEU A O 1
ATOM 883 N N . LEU A 1 111 ? -4.517 -2.292 12.842 1.00 75.19 111 LEU A N 1
ATOM 884 C CA . LEU A 1 111 ? -5.375 -3.482 12.880 1.00 75.19 111 LEU A CA 1
ATOM 885 C C . LEU A 1 111 ? -4.931 -4.537 13.908 1.00 75.19 111 LEU A C 1
ATOM 887 O O . LEU A 1 111 ? -5.772 -5.266 14.430 1.00 75.19 111 LEU A O 1
ATOM 891 N N . VAL A 1 112 ? -3.640 -4.636 14.232 1.00 73.38 112 VAL A N 1
ATOM 892 C CA . VAL A 1 112 ? -3.130 -5.578 15.249 1.00 73.38 112 VAL A CA 1
ATOM 893 C C . VAL A 1 112 ? -3.542 -5.172 16.654 1.00 73.38 112 VAL A C 1
ATOM 895 O O . VAL A 1 112 ? -3.920 -6.029 17.448 1.00 73.38 112 VAL A O 1
ATOM 898 N N . ASP A 1 113 ? -3.545 -3.874 16.943 1.00 60.53 113 ASP A N 1
ATOM 899 C CA . ASP A 1 113 ? -4.067 -3.347 18.210 1.00 60.53 113 ASP A CA 1
ATOM 900 C C . ASP A 1 113 ? -5.584 -3.563 18.351 1.00 60.53 113 ASP A C 1
ATOM 902 O O . ASP A 1 113 ? -6.133 -3.546 19.450 1.00 60.53 113 ASP A O 1
ATOM 906 N N . LEU A 1 114 ? -6.260 -3.781 17.224 1.00 57.41 114 LEU A N 1
ATOM 907 C CA . LEU A 1 114 ? -7.691 -4.028 17.099 1.00 57.41 114 LEU A CA 1
ATOM 908 C C . LEU A 1 114 ? -8.064 -5.508 17.295 1.00 57.41 114 LEU A C 1
ATOM 910 O O . LEU A 1 114 ? -9.150 -5.809 17.790 1.00 57.41 114 LEU A O 1
ATOM 914 N N . PHE A 1 115 ? -7.164 -6.426 16.933 1.00 54.03 115 PHE A N 1
ATOM 915 C CA . PHE A 1 115 ? -7.347 -7.874 17.050 1.00 54.03 115 PHE A CA 1
ATOM 916 C C . PHE A 1 115 ? -6.092 -8.546 17.636 1.00 54.03 115 PHE A C 1
ATOM 918 O O . PHE A 1 115 ? -5.362 -9.234 16.911 1.00 54.03 115 PHE A O 1
ATOM 925 N N . PRO A 1 116 ? -5.814 -8.383 18.943 1.00 51.56 116 PRO A N 1
ATOM 926 C CA . PRO A 1 116 ? -4.761 -9.154 19.588 1.00 51.56 116 PRO A CA 1
ATOM 927 C C . PRO A 1 116 ? -5.138 -10.646 19.568 1.00 51.56 116 PRO A C 1
ATOM 929 O O . PRO A 1 116 ? -6.268 -11.012 19.891 1.00 51.56 116 PRO A O 1
ATOM 932 N N . LYS A 1 117 ? -4.195 -11.492 19.135 1.00 49.34 117 LYS A N 1
ATOM 933 C CA . LYS A 1 117 ? -4.327 -12.960 19.135 1.00 49.34 117 LYS A CA 1
ATOM 934 C C . LYS A 1 117 ? -4.519 -13.532 20.534 1.00 49.34 117 LYS A C 1
ATOM 936 O O . LYS A 1 117 ? -3.837 -13.044 21.462 1.00 49.34 117 LYS A O 1
#

Secondary structure (DSSP, 8-state):
-----------THHHHHHHHHHHHHHHHHHHHHHHHHHHHHHHHS-TT---SS-HHHHHHHHHHHHHHHHHHHHHHHT----GGGHHHHHHHHHHHHHHHHHHHHHHHHHHHTTS--

Sequence (117 aa):
MDTKFLSRQRPPSQHLDDRTVVADWVASLATFYDSYHQVAACLHGEPGINSGYPPETLMALRMSMEAELQLLFQDMDRSPHTSAHEKPFNQKLATHTKHLTHLNQQAFLLLVDLFPK

pLDDT: mean 74.2, std 15.78, range [36.19, 92.0]

Foldseek 3Di:
DDPDDPPPPDDPVVVVLLVVLVVLLVVLVVLLVVLLVLLVCVLVDDPPLPQVDDNVLSVVLNVLSVVLVVVVVVLVVPQDPDPVCSVVSSVVSSVSSVSSNVSSVSSCVSVCVSDPD

Organism: NCBI:txid2682092

Radius of gyration: 20.82 Å; chains: 1; bounding box: 67×23×59 Å